Protein AF-A0A6U4QY84-F1 (afdb_monomer)

Mean predicted aligned error: 11.85 Å

pLDDT: mean 73.22, std 19.75, range [28.0, 94.62]

Structure (mmCIF, N/CA/C/O backbone):
data_AF-A0A6U4QY84-F1
#
_entry.id   AF-A0A6U4QY84-F1
#
loop_
_atom_site.group_PDB
_atom_site.id
_atom_site.type_symbol
_atom_site.label_atom_id
_atom_site.label_alt_id
_atom_site.label_comp_id
_atom_site.label_asym_id
_atom_site.label_entity_id
_atom_site.label_seq_id
_atom_site.pdbx_PDB_ins_code
_atom_site.Cartn_x
_atom_site.Cartn_y
_atom_site.Cartn_z
_atom_site.occupancy
_atom_site.B_iso_or_equiv
_atom_site.auth_seq_id
_atom_site.auth_comp_id
_atom_site.auth_asym_id
_atom_site.auth_atom_id
_atom_site.pdbx_PDB_model_num
ATOM 1 N N . ASP A 1 1 ? -19.076 7.289 -24.661 1.00 36.09 1 ASP A N 1
ATOM 2 C CA . ASP A 1 1 ? -18.130 6.189 -24.885 1.00 36.09 1 ASP A CA 1
ATOM 3 C C . ASP A 1 1 ? -17.107 6.192 -23.747 1.00 36.09 1 ASP A C 1
ATOM 5 O O . ASP A 1 1 ? -16.370 7.165 -23.633 1.00 36.09 1 ASP A O 1
ATOM 9 N N . PRO A 1 2 ? -17.143 5.221 -22.817 1.00 28.00 2 PRO A N 1
ATOM 10 C CA . PRO A 1 2 ? -16.267 5.188 -21.643 1.00 28.00 2 PRO A CA 1
ATOM 11 C C . PRO A 1 2 ? -14.850 4.656 -21.936 1.00 28.00 2 PRO A C 1
ATOM 13 O O . PRO A 1 2 ? -14.059 4.525 -21.008 1.00 28.00 2 PRO A O 1
ATOM 16 N N . ALA A 1 3 ? -14.513 4.362 -23.198 1.00 29.78 3 ALA A N 1
ATOM 17 C CA . ALA A 1 3 ? -13.196 3.863 -23.601 1.00 29.78 3 ALA A CA 1
ATOM 18 C C . ALA A 1 3 ? -12.188 4.961 -23.998 1.00 29.78 3 ALA A C 1
ATOM 20 O O . ALA A 1 3 ? -11.074 4.648 -24.414 1.00 29.78 3 ALA A O 1
ATOM 21 N N . SER A 1 4 ? -12.541 6.244 -23.881 1.00 32.22 4 SER A N 1
ATOM 22 C CA . SER A 1 4 ? -11.633 7.329 -24.263 1.00 32.22 4 SER A CA 1
ATOM 23 C C . SER A 1 4 ? -10.696 7.674 -23.096 1.00 32.22 4 SER A C 1
ATOM 25 O O . SER A 1 4 ? -11.186 8.150 -22.067 1.00 32.22 4 SER A O 1
ATOM 27 N N . PRO A 1 5 ? -9.367 7.474 -23.201 1.00 36.88 5 PRO A N 1
ATOM 28 C CA . PRO A 1 5 ? -8.454 7.957 -22.176 1.00 36.88 5 PRO A CA 1
ATOM 29 C C . PRO A 1 5 ? -8.559 9.482 -22.134 1.00 36.88 5 PRO A C 1
ATOM 31 O O . PRO A 1 5 ? -8.440 10.155 -23.160 1.00 36.88 5 PRO A O 1
ATOM 34 N N . VAL A 1 6 ? -8.816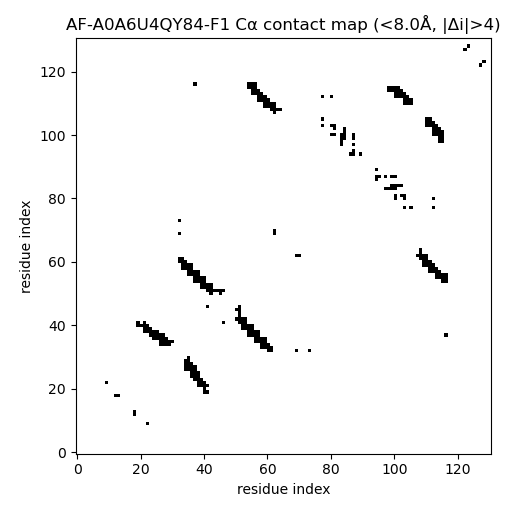 10.034 -20.949 1.00 40.12 6 VAL A N 1
ATOM 35 C CA . VAL A 1 6 ? -8.683 11.473 -20.719 1.00 40.12 6 VAL A CA 1
ATOM 36 C C . VAL A 1 6 ? -7.208 11.800 -20.942 1.00 40.12 6 VAL A C 1
ATOM 38 O O . VAL A 1 6 ? -6.366 11.495 -20.100 1.00 40.12 6 VAL A O 1
ATOM 41 N N . GLY A 1 7 ? -6.889 12.345 -22.116 1.00 34.62 7 GLY A N 1
ATOM 42 C CA . G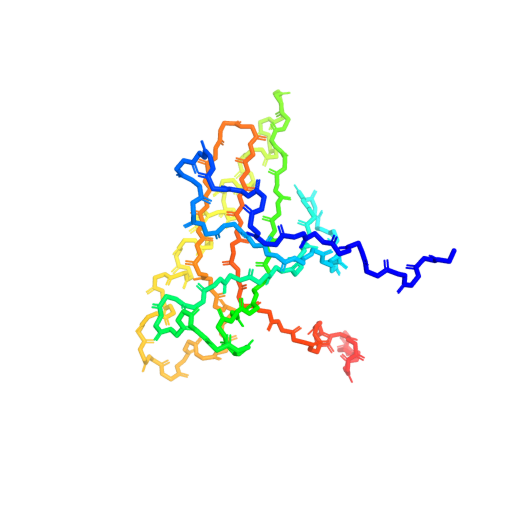LY A 1 7 ? -5.560 12.839 -22.4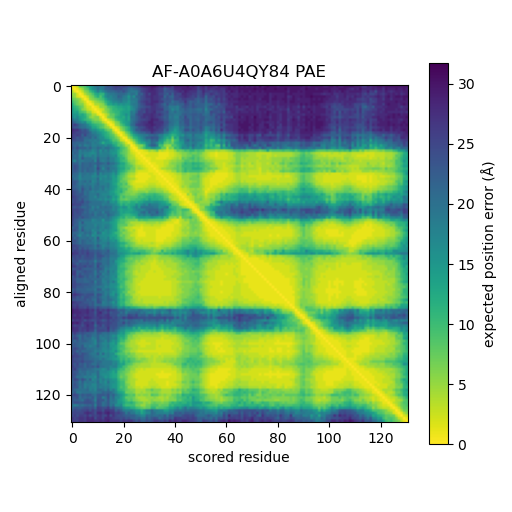41 1.00 34.62 7 GLY A CA 1
ATOM 43 C C . GLY A 1 7 ? -5.267 14.044 -21.562 1.00 34.62 7 GLY A C 1
ATOM 44 O O . GLY A 1 7 ? -5.744 15.142 -21.831 1.00 34.62 7 GLY A O 1
ATOM 45 N N . VAL A 1 8 ? -4.530 13.826 -20.478 1.00 42.53 8 VAL A N 1
ATOM 46 C CA . VAL A 1 8 ? -4.009 14.911 -19.650 1.00 42.53 8 VAL A CA 1
ATOM 47 C C . VAL A 1 8 ? -2.620 15.251 -20.172 1.00 42.53 8 VAL A C 1
ATOM 49 O O . VAL A 1 8 ? -1.755 14.379 -20.238 1.00 42.53 8 VAL A O 1
ATOM 52 N N . ASP A 1 9 ? -2.419 16.511 -20.557 1.00 39.34 9 ASP A N 1
ATOM 53 C CA . ASP A 1 9 ? -1.118 17.027 -20.979 1.00 39.34 9 ASP A CA 1
ATOM 54 C C . ASP A 1 9 ? -0.121 16.941 -19.800 1.00 39.34 9 ASP A C 1
ATOM 56 O O . ASP A 1 9 ? -0.346 17.572 -18.758 1.00 39.34 9 ASP A O 1
ATOM 60 N N . PRO A 1 10 ? 0.988 16.185 -19.927 1.00 41.09 10 PRO A N 1
ATOM 61 C CA . PRO A 1 10 ? 1.987 16.048 -18.868 1.00 41.09 10 PRO A CA 1
ATOM 62 C C . PRO A 1 10 ? 2.676 17.375 -18.498 1.00 41.09 10 PRO A C 1
ATOM 64 O O . PRO A 1 10 ? 3.325 17.452 -17.455 1.00 41.09 10 PRO A O 1
ATOM 67 N N . ARG A 1 11 ? 2.535 18.436 -19.308 1.00 37.00 11 ARG A N 1
ATOM 68 C CA . ARG A 1 11 ? 3.152 19.752 -19.067 1.00 37.00 11 ARG A CA 1
ATOM 69 C C . ARG A 1 11 ? 2.309 20.702 -18.217 1.00 37.00 11 ARG A C 1
ATOM 71 O O . ARG A 1 11 ? 2.847 21.697 -17.734 1.00 37.00 11 ARG A O 1
ATOM 78 N N . SER A 1 12 ? 1.033 20.412 -17.959 1.00 38.19 12 SER A N 1
ATOM 79 C CA . SER A 1 12 ? 0.153 21.312 -17.188 1.00 38.19 12 SER A CA 1
ATOM 80 C C . SER A 1 12 ? 0.453 21.393 -15.680 1.00 38.19 12 SER A C 1
ATOM 82 O O . SER A 1 12 ? -0.236 22.117 -14.967 1.00 38.19 12 SER A O 1
ATOM 84 N N . PHE A 1 13 ? 1.480 20.703 -15.170 1.00 46.34 13 PHE A N 1
ATOM 85 C CA . PHE A 1 13 ? 1.738 20.569 -13.725 1.00 46.34 13 PHE A CA 1
ATOM 86 C C . PHE A 1 13 ? 3.021 21.248 -13.220 1.00 46.34 13 PHE A C 1
ATOM 88 O O . PHE A 1 13 ? 3.414 21.047 -12.073 1.00 46.34 13 PHE A O 1
ATOM 95 N N . ALA A 1 14 ? 3.667 22.091 -14.028 1.00 35.75 14 ALA A N 1
ATOM 96 C CA . ALA A 1 14 ? 4.958 22.713 -13.705 1.00 35.75 14 ALA A CA 1
ATOM 97 C C . ALA A 1 14 ? 4.930 23.825 -12.615 1.00 35.75 14 ALA A C 1
ATOM 99 O O . ALA A 1 14 ? 5.864 24.617 -12.535 1.00 35.75 14 A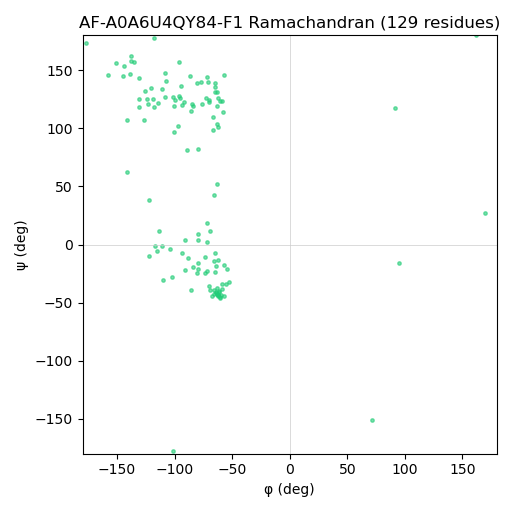LA A O 1
ATOM 100 N N . GLY A 1 15 ? 3.886 23.922 -11.780 1.00 32.25 15 GLY A N 1
ATOM 101 C CA . GLY A 1 15 ? 3.632 25.097 -10.922 1.00 32.25 15 GLY A CA 1
ATOM 102 C C . GLY A 1 15 ? 3.692 24.907 -9.401 1.00 32.25 15 GLY A C 1
ATOM 103 O O . GLY A 1 15 ? 3.588 25.882 -8.666 1.00 32.25 15 GLY A O 1
ATOM 104 N N . ALA A 1 16 ? 3.863 23.693 -8.892 1.00 34.50 16 ALA A N 1
ATOM 105 C CA . ALA A 1 16 ? 4.031 23.436 -7.460 1.00 34.50 16 ALA A CA 1
ATOM 106 C C . ALA A 1 16 ? 5.123 22.381 -7.307 1.00 34.50 16 ALA A C 1
ATOM 108 O O . ALA A 1 16 ? 5.234 21.530 -8.181 1.00 34.50 16 ALA A O 1
ATOM 109 N N . GLY A 1 17 ? 5.929 22.416 -6.243 1.00 32.56 17 GLY A N 1
ATOM 110 C CA . GLY A 1 17 ? 7.015 21.460 -5.950 1.00 32.56 17 GLY A CA 1
ATOM 111 C C . GLY A 1 17 ? 6.560 20.007 -5.709 1.00 32.56 17 GLY A C 1
ATOM 112 O O . GLY A 1 17 ? 6.906 19.404 -4.702 1.00 32.56 17 GLY A O 1
ATOM 113 N N . LEU A 1 18 ? 5.772 19.462 -6.634 1.00 39.34 18 LEU A N 1
ATOM 114 C CA . LEU A 1 18 ? 5.113 18.160 -6.695 1.00 39.34 18 LEU A CA 1
ATOM 115 C C . LEU A 1 18 ? 5.568 17.418 -7.965 1.00 39.34 18 LEU A C 1
ATOM 117 O O . LEU A 1 18 ? 4.788 16.771 -8.661 1.00 39.34 18 LEU A O 1
ATOM 121 N N . SER A 1 19 ? 6.836 17.539 -8.334 1.00 38.81 19 SER A N 1
ATOM 122 C CA . SER A 1 19 ? 7.383 16.911 -9.533 1.00 38.81 19 SER A CA 1
ATOM 123 C C . SER A 1 19 ? 7.675 15.434 -9.261 1.00 38.81 19 SER A C 1
ATOM 125 O O . SER A 1 19 ? 8.807 15.109 -8.924 1.00 38.81 19 SER A O 1
ATOM 127 N N . ARG A 1 20 ? 6.641 14.569 -9.343 1.00 48.09 20 ARG A N 1
ATOM 128 C CA . ARG A 1 20 ? 6.686 13.093 -9.592 1.00 48.09 20 ARG A CA 1
ATOM 129 C C . ARG A 1 20 ? 5.328 12.384 -9.370 1.00 48.09 20 ARG A C 1
ATOM 131 O O . ARG A 1 20 ? 5.288 11.212 -9.003 1.00 48.09 20 ARG A O 1
ATOM 138 N N . ILE A 1 21 ? 4.191 13.070 -9.526 1.00 48.72 21 ILE A N 1
ATOM 139 C CA . ILE A 1 21 ? 2.875 12.438 -9.317 1.00 48.72 21 ILE A CA 1
ATOM 140 C C . ILE A 1 21 ? 2.458 11.634 -10.549 1.00 48.72 21 ILE A C 1
ATOM 142 O O . ILE A 1 21 ? 2.669 12.038 -11.688 1.00 48.72 21 ILE A O 1
ATOM 146 N N . ALA A 1 22 ? 1.883 10.471 -10.263 1.00 50.53 22 ALA A N 1
ATOM 147 C CA . ALA A 1 22 ? 1.602 9.420 -11.205 1.00 50.53 22 ALA A CA 1
ATOM 148 C C . ALA A 1 22 ? 0.576 9.770 -12.291 1.00 50.53 22 ALA A C 1
ATOM 150 O O . ALA A 1 22 ? -0.494 10.303 -11.993 1.00 50.53 22 ALA A O 1
ATOM 151 N N . ILE A 1 23 ? 0.893 9.399 -13.531 1.00 53.97 23 ILE A N 1
ATOM 152 C CA . ILE A 1 23 ? 0.057 9.603 -14.719 1.00 53.97 23 ILE A CA 1
ATOM 153 C C . ILE A 1 23 ? -0.659 8.282 -15.017 1.00 53.97 23 ILE A C 1
ATOM 155 O O . ILE A 1 23 ? -0.012 7.255 -15.145 1.00 53.97 23 ILE A O 1
ATOM 159 N N . GLY A 1 24 ? -1.991 8.295 -15.102 1.00 58.50 24 GLY A N 1
ATOM 160 C CA . GLY A 1 24 ? -2.811 7.094 -15.307 1.00 58.50 24 GLY A CA 1
ATOM 161 C C . GLY A 1 24 ? -3.258 6.467 -13.9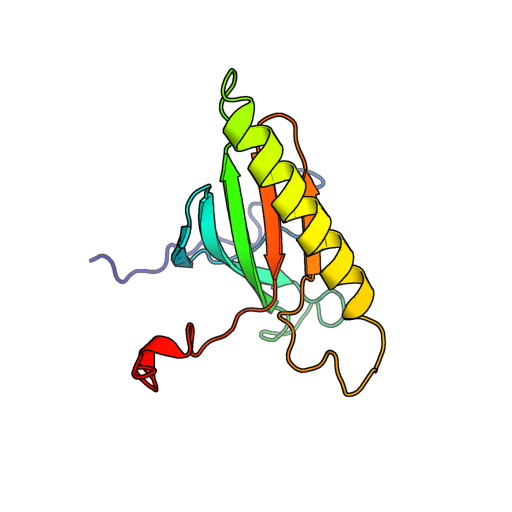87 1.00 58.50 24 GLY A C 1
ATOM 162 O O . GLY A 1 24 ? -2.439 6.067 -13.165 1.00 58.50 24 GLY A O 1
ATOM 163 N N . VAL A 1 25 ? -4.575 6.423 -13.770 1.00 67.56 25 VAL A N 1
ATOM 164 C CA . VAL A 1 25 ? -5.192 5.851 -12.568 1.00 67.56 25 VAL A CA 1
ATOM 165 C C . VAL A 1 25 ? -6.223 4.822 -13.014 1.00 67.56 25 VAL A C 1
ATOM 167 O O . VAL A 1 25 ? -7.279 5.193 -13.522 1.00 67.56 25 VAL A O 1
ATOM 170 N N . MET A 1 26 ? -5.931 3.535 -12.831 1.00 81.50 26 MET A N 1
ATOM 171 C CA . MET A 1 26 ? -6.904 2.457 -13.049 1.00 81.50 26 MET A CA 1
ATOM 172 C C . MET A 1 26 ? -7.321 1.878 -11.700 1.00 81.50 26 MET A C 1
ATOM 174 O O . MET A 1 26 ? -6.472 1.507 -10.898 1.00 81.50 26 MET A O 1
ATOM 178 N N . PHE A 1 27 ? -8.622 1.800 -11.423 1.00 85.88 27 PHE A N 1
ATOM 179 C CA . PHE A 1 27 ? -9.126 1.165 -10.204 1.00 85.88 27 PHE A CA 1
ATOM 180 C C . PHE A 1 27 ? -8.925 -0.355 -10.265 1.00 85.88 27 PHE A C 1
ATOM 182 O O . PHE A 1 27 ? -9.400 -1.001 -11.195 1.00 85.88 27 PHE A O 1
ATOM 189 N N . LEU A 1 28 ? -8.244 -0.922 -9.265 1.00 85.62 28 LEU A N 1
ATOM 190 C CA . LEU A 1 28 ? -7.941 -2.357 -9.186 1.00 85.62 28 LEU A CA 1
ATOM 191 C C . LEU A 1 28 ? -8.863 -3.103 -8.217 1.00 85.62 28 LEU A C 1
ATOM 193 O O . LEU A 1 28 ? -9.099 -4.300 -8.376 1.00 85.62 28 LEU A O 1
ATOM 197 N N . GLY A 1 29 ? -9.380 -2.411 -7.199 1.00 87.56 29 GLY A N 1
ATOM 198 C CA . GLY A 1 29 ? -10.268 -3.010 -6.211 1.00 87.56 29 GLY A CA 1
ATOM 199 C C . GLY A 1 29 ? -10.385 -2.205 -4.924 1.00 87.56 29 GLY A C 1
ATOM 200 O O . GLY A 1 29 ? -9.770 -1.152 -4.751 1.00 87.56 29 GLY A O 1
ATOM 201 N N . ARG A 1 30 ? -11.190 -2.714 -3.991 1.00 88.94 30 ARG A N 1
ATOM 202 C CA . ARG A 1 30 ? -11.412 -2.107 -2.676 1.00 88.94 30 ARG A CA 1
ATOM 203 C C . ARG A 1 30 ? -11.130 -3.124 -1.578 1.00 88.94 30 ARG A C 1
ATOM 205 O O . ARG A 1 30 ? -11.611 -4.248 -1.646 1.00 88.94 30 ARG A O 1
ATOM 212 N N . GLY A 1 31 ? -10.358 -2.714 -0.579 1.00 85.12 31 GLY A N 1
ATOM 213 C CA . GLY A 1 31 ? -10.172 -3.449 0.669 1.00 85.12 31 GLY A CA 1
ATOM 214 C C . GLY A 1 31 ? -11.005 -2.848 1.803 1.00 85.12 31 GLY A C 1
ATOM 215 O O . GLY A 1 31 ? -11.708 -1.856 1.616 1.00 85.12 31 GLY A O 1
ATOM 216 N N . ALA A 1 32 ? -10.871 -3.410 3.005 1.00 85.06 32 ALA A N 1
ATOM 217 C CA . ALA A 1 32 ? -11.639 -2.994 4.183 1.00 85.06 32 ALA A CA 1
ATOM 218 C C . ALA A 1 32 ? -11.516 -1.494 4.521 1.00 85.06 32 ALA A C 1
ATOM 220 O O . ALA A 1 32 ? -12.477 -0.885 4.979 1.00 85.06 32 ALA A O 1
ATOM 221 N N . PHE A 1 33 ? -10.348 -0.892 4.271 1.00 83.50 33 PHE A N 1
ATOM 222 C CA . PHE A 1 33 ? -10.035 0.478 4.703 1.00 83.50 33 PHE A CA 1
ATOM 223 C C . PHE A 1 33 ? -9.781 1.454 3.552 1.00 83.50 33 PHE A C 1
ATOM 225 O O . PHE A 1 33 ? -9.503 2.627 3.781 1.00 83.50 33 PHE A O 1
ATOM 232 N N . GLY A 1 34 ? -9.835 1.002 2.300 1.00 87.25 34 GLY A N 1
ATOM 233 C CA . GLY A 1 34 ? -9.358 1.827 1.198 1.00 87.25 34 GLY A CA 1
ATOM 234 C C . GLY A 1 34 ? -9.554 1.221 -0.178 1.00 87.25 34 GLY A C 1
ATOM 235 O O . GLY A 1 34 ? -9.957 0.068 -0.317 1.00 87.25 34 GLY A O 1
ATOM 236 N N . ALA A 1 35 ? -9.256 2.015 -1.196 1.00 90.69 35 ALA A N 1
ATOM 237 C CA . ALA A 1 35 ? -9.282 1.604 -2.593 1.00 90.69 35 ALA A CA 1
ATOM 238 C C . ALA A 1 35 ? -7.858 1.486 -3.137 1.00 90.69 35 ALA A C 1
ATOM 240 O O . ALA A 1 35 ? -6.962 2.216 -2.713 1.00 90.69 35 ALA A O 1
ATOM 241 N N . VAL A 1 36 ? -7.658 0.553 -4.059 1.00 90.75 36 VAL A N 1
ATOM 242 C CA . VAL A 1 36 ? -6.377 0.286 -4.707 1.00 90.75 36 VAL A CA 1
ATOM 243 C C . VAL A 1 36 ? -6.467 0.715 -6.161 1.00 90.75 36 VAL A C 1
ATOM 245 O O . VAL A 1 36 ? -7.434 0.391 -6.856 1.00 90.75 36 VAL A O 1
ATOM 248 N N . TYR A 1 37 ? -5.448 1.432 -6.612 1.00 90.25 37 TYR A N 1
ATOM 249 C CA . TYR A 1 37 ? -5.342 1.941 -7.970 1.00 90.25 37 TYR A CA 1
ATOM 250 C C . TYR A 1 37 ? -3.972 1.599 -8.551 1.00 90.25 37 TYR A C 1
ATOM 252 O O . TYR A 1 37 ? -2.982 1.656 -7.829 1.00 90.25 37 TYR A O 1
ATOM 260 N N . ALA A 1 38 ? -3.897 1.277 -9.838 1.00 89.69 38 ALA A N 1
ATOM 261 C CA . ALA A 1 38 ? -2.642 1.278 -10.577 1.00 89.69 38 ALA A CA 1
ATOM 262 C C . ALA A 1 38 ? -2.262 2.718 -10.920 1.00 89.69 38 ALA A C 1
ATOM 264 O O . ALA A 1 38 ? -3.119 3.526 -11.281 1.00 89.69 38 ALA A O 1
ATOM 265 N N . HIS A 1 39 ? -0.977 3.005 -10.798 1.00 88.50 39 HIS A N 1
ATOM 266 C CA . HIS A 1 39 ? -0.339 4.287 -11.028 1.00 88.50 39 HIS A CA 1
ATOM 267 C C . HIS A 1 39 ? 0.969 4.070 -11.791 1.00 88.50 39 HIS A C 1
ATOM 269 O O . HIS A 1 39 ? 1.560 2.998 -11.708 1.00 88.50 39 HIS A O 1
ATOM 275 N N . TYR A 1 40 ? 1.456 5.102 -12.477 1.00 81.81 40 TYR A N 1
ATOM 276 C CA . TYR A 1 40 ? 2.759 5.082 -13.138 1.00 81.81 40 TYR A CA 1
ATOM 277 C C . TYR A 1 40 ? 3.612 6.242 -12.651 1.00 81.81 40 TYR A C 1
ATOM 279 O O . TYR A 1 40 ? 3.175 7.385 -12.730 1.00 81.81 40 TYR A O 1
ATOM 287 N N . GLN A 1 41 ? 4.819 5.983 -12.158 1.00 78.38 41 GLN A N 1
ATOM 288 C CA . GLN A 1 41 ? 5.751 7.027 -11.730 1.00 78.38 41 GLN A CA 1
ATOM 289 C C . GLN A 1 41 ? 6.897 7.150 -12.724 1.00 78.38 41 GLN A C 1
ATOM 291 O O . GLN A 1 41 ? 7.403 6.139 -13.195 1.00 78.38 41 GLN A O 1
ATOM 296 N N . ALA A 1 42 ? 7.336 8.380 -12.996 1.00 73.19 42 ALA A N 1
ATOM 297 C CA . ALA A 1 42 ? 8.512 8.602 -13.823 1.00 73.19 42 ALA A CA 1
ATOM 298 C C . ALA A 1 42 ? 9.754 7.920 -13.211 1.00 73.19 42 ALA A C 1
ATOM 300 O O . ALA A 1 42 ? 10.096 8.209 -12.060 1.00 73.19 42 ALA A O 1
ATOM 301 N N . ASP A 1 43 ? 10.419 7.049 -13.968 1.00 70.19 43 ASP A N 1
ATOM 302 C CA . ASP A 1 43 ? 11.702 6.446 -13.634 1.00 70.19 43 ASP A CA 1
ATOM 303 C C . ASP A 1 43 ? 12.767 7.553 -13.630 1.00 70.19 43 ASP A C 1
ATOM 305 O O . ASP A 1 43 ? 13.126 8.077 -14.692 1.00 70.19 43 ASP A O 1
ATOM 309 N N . PRO A 1 44 ? 13.298 7.936 -12.454 1.00 65.25 44 PRO A N 1
ATOM 310 C CA . PRO A 1 44 ? 14.310 8.977 -12.381 1.00 65.25 44 PRO A CA 1
ATO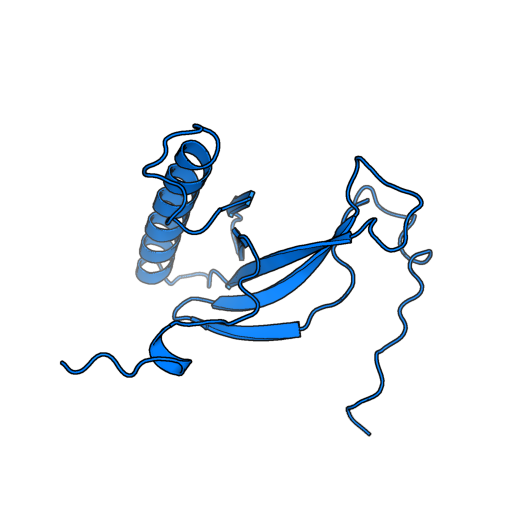M 311 C C . PRO A 1 44 ? 15.610 8.585 -13.098 1.00 65.25 44 PRO A C 1
ATOM 313 O O . PRO A 1 44 ? 16.392 9.475 -13.424 1.00 65.25 44 PRO A O 1
ATOM 316 N N . ALA A 1 45 ? 15.847 7.293 -13.358 1.00 71.06 45 ALA A N 1
ATOM 317 C CA . ALA A 1 45 ? 17.012 6.820 -14.098 1.00 71.06 45 ALA A CA 1
ATOM 318 C C . ALA A 1 45 ? 16.863 6.969 -15.622 1.00 71.06 45 ALA A C 1
ATOM 320 O O . ALA A 1 45 ? 17.859 6.868 -16.339 1.00 71.06 45 ALA A O 1
ATOM 321 N N . LYS A 1 46 ? 15.645 7.191 -16.136 1.00 65.38 46 LYS A N 1
ATOM 322 C CA . LYS A 1 46 ? 15.362 7.221 -17.580 1.00 65.38 46 LYS A CA 1
ATOM 323 C C . LYS A 1 46 ? 14.348 8.312 -17.952 1.00 65.38 46 LYS A C 1
ATOM 325 O O . LYS A 1 46 ? 13.301 7.984 -18.490 1.00 65.38 46 LYS A O 1
ATOM 330 N N . PRO A 1 47 ? 14.636 9.606 -17.736 1.00 59.94 47 PRO A N 1
ATOM 331 C CA . PRO A 1 47 ? 13.649 10.682 -17.887 1.00 59.94 47 PRO A CA 1
ATOM 332 C C . PRO A 1 47 ? 13.132 10.926 -19.322 1.00 59.94 47 PRO A C 1
ATOM 334 O O . PRO A 1 47 ? 12.132 11.621 -19.481 1.00 59.94 47 PRO A O 1
ATOM 337 N N . GLU A 1 48 ? 13.784 10.381 -20.356 1.00 61.06 48 GLU A N 1
ATOM 338 C CA . GLU A 1 48 ? 13.505 10.701 -21.771 1.00 61.06 48 GLU A CA 1
ATOM 339 C C . GLU A 1 48 ? 12.861 9.556 -22.585 1.00 61.06 48 GLU A C 1
ATOM 341 O O . GLU A 1 48 ? 12.573 9.732 -23.767 1.00 61.06 48 GLU A O 1
ATOM 346 N N . SER A 1 49 ? 12.623 8.379 -21.993 1.00 54.91 49 SER A N 1
ATOM 347 C CA . SER A 1 49 ? 12.084 7.202 -22.705 1.00 54.91 49 SER A CA 1
ATOM 348 C C . SER A 1 49 ? 10.558 7.061 -22.565 1.00 54.91 49 SER A C 1
ATOM 350 O O . SER A 1 49 ? 9.973 7.506 -21.588 1.00 54.91 49 SER A O 1
ATOM 352 N N . SER A 1 50 ? 9.868 6.374 -23.481 1.00 52.72 50 SER A N 1
ATOM 353 C CA . SER A 1 50 ? 8.496 5.894 -23.211 1.00 52.72 50 SER A CA 1
ATOM 354 C C . SER A 1 50 ? 8.460 4.839 -22.094 1.00 52.72 50 SER A C 1
ATOM 356 O O . SER A 1 50 ? 7.455 4.719 -21.401 1.00 52.72 50 SER A O 1
ATOM 358 N N . ASP A 1 51 ? 9.588 4.156 -21.861 1.00 56.53 51 ASP A N 1
ATOM 359 C CA . ASP A 1 51 ? 9.838 3.289 -20.700 1.00 56.53 51 ASP A CA 1
ATOM 360 C C . ASP A 1 51 ? 10.220 4.091 -19.445 1.00 56.53 51 ASP A C 1
ATOM 362 O O . ASP A 1 51 ? 10.632 3.520 -18.436 1.00 56.53 51 ASP A O 1
ATOM 366 N N . ALA A 1 52 ? 10.109 5.422 -19.485 1.00 64.69 52 ALA A N 1
ATOM 367 C CA . ALA A 1 52 ? 10.364 6.295 -18.346 1.00 64.69 52 ALA A CA 1
ATOM 368 C C . ALA A 1 52 ? 9.310 6.157 -17.251 1.00 64.69 52 ALA A C 1
ATOM 370 O O . ALA A 1 52 ? 9.258 7.028 -16.400 1.00 64.69 52 ALA A O 1
ATOM 371 N N . TYR A 1 53 ? 8.431 5.157 -17.266 1.00 72.38 53 TYR A N 1
ATOM 372 C CA . TYR A 1 53 ? 7.334 5.052 -16.316 1.00 72.38 53 TYR A CA 1
ATOM 373 C C . TYR A 1 53 ? 7.280 3.661 -15.697 1.00 72.38 53 TYR A C 1
ATOM 375 O O . TYR A 1 53 ? 7.065 2.665 -16.381 1.00 72.38 53 TYR A O 1
ATOM 383 N N . VAL A 1 54 ? 7.440 3.605 -14.378 1.00 79.31 54 VAL A N 1
ATOM 384 C CA . VAL A 1 54 ? 7.348 2.377 -13.591 1.00 79.31 54 VAL A CA 1
ATOM 385 C C . VAL A 1 54 ? 5.919 2.240 -13.061 1.00 79.31 54 VAL A C 1
ATOM 387 O O . VAL A 1 54 ? 5.463 3.137 -12.337 1.00 79.31 54 VAL A O 1
ATOM 390 N N . PRO A 1 55 ? 5.190 1.162 -13.407 1.00 86.38 55 PRO A N 1
ATOM 391 C CA . PRO A 1 55 ? 3.878 0.903 -12.839 1.00 86.38 55 PRO A CA 1
ATOM 392 C C . PRO A 1 55 ? 3.994 0.471 -11.374 1.00 86.38 55 PRO A C 1
ATOM 394 O O . PRO A 1 55 ? 4.904 -0.258 -10.988 1.00 86.38 55 PRO A O 1
ATOM 397 N N . PHE A 1 56 ? 3.035 0.890 -10.560 1.00 88.81 56 PHE A N 1
ATOM 398 C CA . PHE A 1 56 ? 2.895 0.472 -9.171 1.00 88.81 56 PHE A CA 1
ATOM 399 C C . PHE A 1 56 ? 1.421 0.511 -8.757 1.00 88.81 56 PHE A C 1
ATOM 401 O O . PHE A 1 56 ? 0.612 1.241 -9.331 1.00 88.81 56 PHE A O 1
ATOM 408 N N . ALA A 1 57 ? 1.051 -0.266 -7.747 1.00 92.19 57 ALA A N 1
ATOM 409 C CA . ALA A 1 57 ? -0.258 -0.184 -7.121 1.00 92.19 57 ALA A CA 1
ATOM 410 C C . ALA A 1 57 ? -0.197 0.731 -5.890 1.00 92.19 57 ALA A C 1
ATOM 412 O O . ALA A 1 57 ? 0.716 0.648 -5.074 1.00 92.19 57 ALA A O 1
ATOM 413 N N . ARG A 1 58 ? -1.195 1.599 -5.722 1.00 92.94 58 ARG A N 1
ATOM 414 C CA . ARG A 1 58 ? -1.373 2.447 -4.540 1.00 92.94 58 ARG A CA 1
ATOM 415 C C . ARG A 1 58 ? -2.672 2.099 -3.851 1.00 92.94 58 ARG A C 1
ATOM 417 O O . ARG A 1 58 ? -3.750 2.328 -4.403 1.00 92.94 58 ARG A O 1
ATOM 424 N N . LYS A 1 59 ? -2.587 1.641 -2.607 1.00 93.44 59 LYS A N 1
ATOM 425 C CA . LYS A 1 59 ? -3.740 1.605 -1.706 1.00 93.44 59 LYS A CA 1
ATOM 426 C C . LYS A 1 59 ? -3.890 2.975 -1.055 1.00 93.44 59 LYS A C 1
ATOM 428 O O . LYS A 1 59 ? -2.982 3.413 -0.358 1.00 93.44 59 LYS A O 1
ATOM 433 N N . ARG A 1 60 ? -5.025 3.646 -1.265 1.00 92.00 60 ARG A N 1
ATOM 434 C CA . ARG A 1 60 ? -5.408 4.891 -0.579 1.00 92.00 60 ARG A CA 1
ATOM 435 C C . ARG A 1 60 ? -6.408 4.584 0.525 1.00 92.00 60 ARG A C 1
ATOM 437 O O . ARG A 1 60 ? -7.437 3.962 0.267 1.00 92.00 60 ARG A O 1
ATOM 444 N N . ILE A 1 61 ? -6.108 5.042 1.733 1.00 90.00 61 ILE A N 1
ATOM 445 C CA . ILE A 1 61 ? -6.887 4.803 2.947 1.00 90.00 61 ILE A CA 1
ATOM 446 C C . ILE A 1 61 ? -7.365 6.150 3.478 1.00 90.00 61 ILE A C 1
ATOM 448 O O . ILE A 1 61 ? -6.554 7.041 3.717 1.00 90.00 61 ILE A O 1
ATOM 452 N N . THR A 1 62 ? -8.673 6.302 3.671 1.00 86.56 62 THR A N 1
ATOM 453 C CA . THR A 1 62 ? -9.258 7.505 4.278 1.00 86.56 62 THR A CA 1
ATOM 454 C C . THR A 1 62 ? -9.461 7.263 5.768 1.00 86.56 62 THR A C 1
ATOM 456 O O . THR A 1 62 ? -10.094 6.284 6.159 1.00 86.56 62 THR A O 1
ATOM 459 N N . LEU A 1 63 ? -8.930 8.153 6.603 1.00 83.81 63 LEU A N 1
ATOM 460 C CA . LEU A 1 63 ? -9.021 8.064 8.057 1.00 83.81 63 LEU A CA 1
ATOM 461 C C . LEU A 1 63 ? -10.124 8.994 8.562 1.00 83.81 63 LEU A C 1
ATOM 463 O O . LEU A 1 63 ? -9.907 10.187 8.773 1.00 83.81 63 LEU A O 1
ATOM 467 N N . THR A 1 64 ? -11.313 8.446 8.792 1.00 83.12 64 THR A N 1
ATOM 468 C CA . THR A 1 64 ? -12.440 9.210 9.339 1.00 83.12 64 THR A CA 1
ATOM 469 C C . THR A 1 64 ? -12.134 9.690 10.760 1.00 83.12 64 THR A C 1
ATOM 471 O O . THR A 1 64 ? -11.545 8.967 11.574 1.00 83.12 64 THR A O 1
ATOM 474 N N . ALA A 1 65 ? -12.510 10.930 11.074 1.00 74.69 65 ALA A N 1
ATOM 475 C CA . ALA A 1 65 ? -12.438 11.451 12.434 1.00 74.69 65 ALA A CA 1
ATOM 476 C C . ALA A 1 65 ? -13.409 10.686 13.350 1.00 74.69 65 ALA A C 1
ATOM 478 O O . ALA A 1 65 ? -14.567 10.492 12.997 1.00 74.69 65 ALA A O 1
ATOM 479 N N . GLY A 1 66 ? -12.929 10.235 14.513 1.00 79.50 66 GLY A N 1
ATOM 480 C CA . GLY A 1 66 ? -13.743 9.545 15.524 1.00 79.50 66 GLY A CA 1
ATOM 481 C C . GLY A 1 66 ? -13.730 8.012 15.470 1.00 79.50 66 GLY A C 1
ATOM 482 O O . GLY A 1 66 ? -14.059 7.384 16.471 1.00 79.50 66 GLY A O 1
ATOM 483 N N . ASP A 1 67 ? -13.279 7.391 14.376 1.00 87.75 67 ASP A N 1
ATOM 484 C CA . ASP A 1 67 ? -13.168 5.926 14.296 1.00 87.75 67 ASP A CA 1
ATOM 485 C C . ASP A 1 67 ? -11.792 5.438 14.782 1.00 87.75 67 ASP A C 1
ATOM 487 O O . ASP A 1 67 ? -10.861 5.199 14.006 1.00 87.75 67 ASP A O 1
ATOM 491 N N . VAL A 1 68 ? -11.652 5.332 16.106 1.00 89.75 68 VAL A N 1
ATOM 492 C CA . VAL A 1 68 ? -10.404 4.915 16.768 1.00 89.75 68 VAL A CA 1
ATOM 493 C C . VAL A 1 68 ? -10.024 3.479 16.397 1.00 89.75 68 VAL A C 1
ATOM 495 O O . VAL A 1 68 ? -8.865 3.214 16.090 1.00 89.75 68 VAL A O 1
ATOM 498 N N . ALA A 1 69 ? -10.989 2.557 16.356 1.00 89.00 69 ALA A N 1
ATOM 499 C CA . ALA A 1 69 ? -10.726 1.146 16.075 1.00 89.00 69 ALA A CA 1
ATOM 500 C C . ALA A 1 69 ? -10.218 0.922 14.642 1.00 89.00 69 ALA A C 1
ATOM 502 O O . ALA A 1 69 ? -9.327 0.103 14.407 1.00 89.00 69 ALA A O 1
ATOM 503 N N . THR A 1 70 ? -10.756 1.646 13.660 1.00 87.56 70 THR A N 1
ATOM 504 C CA . THR A 1 70 ? -10.231 1.602 12.290 1.00 87.56 70 THR A CA 1
ATOM 505 C C . THR A 1 70 ? -8.858 2.253 12.195 1.00 87.56 70 THR A C 1
ATOM 507 O O . THR A 1 70 ? -7.982 1.700 11.536 1.00 87.56 70 THR A O 1
ATOM 510 N N . ARG A 1 71 ? -8.617 3.367 12.897 1.00 89.38 71 ARG A N 1
ATOM 511 C CA . ARG A 1 71 ? -7.293 4.009 12.929 1.00 89.38 71 ARG A CA 1
ATOM 512 C C . ARG A 1 71 ? -6.212 3.087 13.485 1.00 89.38 71 ARG A C 1
ATOM 514 O O . ARG A 1 71 ? -5.149 3.002 12.881 1.00 89.38 71 ARG A O 1
ATOM 521 N N . GLU A 1 72 ? -6.485 2.367 14.569 1.00 92.25 72 GLU A N 1
ATOM 522 C CA . GLU A 1 72 ? -5.536 1.393 15.127 1.00 92.25 72 GLU A CA 1
ATOM 523 C C . GLU A 1 72 ? -5.265 0.230 14.163 1.00 92.25 72 GLU A C 1
ATOM 525 O O . GLU A 1 72 ? -4.113 -0.143 13.951 1.00 92.25 72 GLU A O 1
ATOM 530 N N . ARG A 1 73 ? -6.297 -0.294 13.488 1.00 92.88 73 ARG A N 1
ATOM 531 C CA . ARG A 1 73 ? -6.117 -1.345 12.468 1.00 92.88 73 ARG A CA 1
ATOM 532 C C . ARG A 1 73 ? -5.304 -0.864 11.270 1.00 92.88 73 ARG A C 1
ATOM 534 O O . ARG A 1 73 ? -4.437 -1.591 10.795 1.00 92.88 73 ARG A O 1
ATOM 541 N N . VAL A 1 74 ? -5.542 0.363 10.808 1.00 92.50 74 VAL A N 1
ATOM 542 C CA . VAL A 1 74 ? -4.746 0.961 9.730 1.00 92.50 74 VAL A CA 1
ATOM 543 C C . VAL A 1 74 ? -3.307 1.189 10.186 1.00 92.50 74 VAL A C 1
ATOM 545 O O . VAL A 1 74 ? -2.396 0.853 9.443 1.00 92.50 74 VAL A O 1
ATOM 548 N N . ARG A 1 75 ? -3.073 1.687 11.407 1.00 92.50 75 ARG A N 1
ATOM 549 C CA . ARG A 1 75 ? -1.718 1.825 11.970 1.00 92.50 75 ARG A CA 1
ATOM 550 C C . ARG A 1 75 ? -0.977 0.493 12.002 1.00 92.50 75 ARG A C 1
ATOM 552 O O . ARG A 1 75 ? 0.178 0.444 11.594 1.00 92.50 75 ARG A O 1
ATOM 559 N N . ALA A 1 76 ? -1.644 -0.579 12.427 1.00 94.12 76 ALA A N 1
ATOM 560 C CA . ALA A 1 76 ? -1.066 -1.917 12.416 1.00 94.12 76 ALA A CA 1
ATOM 561 C C . ALA A 1 76 ? -0.720 -2.380 10.989 1.00 94.12 76 ALA A C 1
ATOM 563 O O . ALA A 1 76 ? 0.371 -2.898 10.765 1.00 94.12 76 ALA A O 1
ATOM 564 N N . GLU A 1 77 ? -1.608 -2.150 10.015 1.00 94.62 77 GLU A N 1
ATOM 565 C CA . GLU A 1 77 ? -1.341 -2.479 8.609 1.00 94.62 77 GLU A CA 1
ATOM 566 C C . GLU A 1 77 ? -0.142 -1.690 8.051 1.00 94.62 77 GLU A C 1
ATOM 568 O O . GLU A 1 77 ? 0.736 -2.276 7.420 1.00 94.62 77 GLU A O 1
ATOM 573 N N . LEU A 1 78 ? -0.063 -0.383 8.328 1.00 94.12 78 LEU A N 1
ATOM 574 C CA . LEU A 1 78 ? 1.054 0.468 7.906 1.00 94.12 78 LEU A CA 1
ATOM 575 C C . LEU A 1 78 ? 2.377 0.013 8.534 1.00 94.12 78 LEU A C 1
ATOM 577 O O . LEU A 1 78 ? 3.368 -0.099 7.822 1.00 94.12 78 LEU A O 1
ATOM 581 N N . ALA A 1 79 ? 2.382 -0.327 9.826 1.00 94.50 79 ALA A N 1
ATOM 582 C CA . ALA A 1 79 ? 3.575 -0.821 10.513 1.00 94.50 79 ALA A CA 1
ATOM 583 C C . ALA A 1 79 ? 4.080 -2.152 9.925 1.00 94.50 79 ALA A C 1
ATOM 585 O O . ALA A 1 79 ? 5.286 -2.370 9.806 1.00 94.50 79 ALA A O 1
ATOM 586 N N . VAL A 1 80 ? 3.175 -3.053 9.525 1.00 93.75 80 VAL A N 1
ATOM 587 C CA . VAL A 1 80 ? 3.552 -4.290 8.820 1.00 93.75 80 VAL A CA 1
ATOM 588 C C . VAL A 1 80 ? 4.104 -3.975 7.431 1.00 93.75 80 VAL A C 1
ATOM 590 O O . VAL A 1 80 ? 5.139 -4.524 7.059 1.00 93.75 80 VAL A O 1
ATOM 593 N N . ALA A 1 81 ? 3.463 -3.074 6.683 1.00 92.62 81 ALA A N 1
ATOM 594 C CA . ALA A 1 81 ? 3.937 -2.665 5.364 1.00 92.62 81 ALA A CA 1
ATOM 595 C C . ALA A 1 81 ? 5.334 -2.019 5.424 1.00 92.62 81 ALA A C 1
ATOM 597 O O . ALA A 1 81 ? 6.182 -2.334 4.593 1.00 92.62 81 ALA A O 1
ATOM 598 N N . GLU A 1 82 ? 5.606 -1.186 6.432 1.00 92.12 82 GLU A N 1
ATOM 599 C CA . GLU A 1 82 ? 6.933 -0.607 6.679 1.00 92.12 82 GLU A CA 1
ATOM 600 C C . GLU A 1 82 ? 7.973 -1.700 6.941 1.00 92.12 82 GLU A C 1
ATOM 602 O O . GLU A 1 82 ? 9.029 -1.709 6.311 1.00 92.12 82 GLU A O 1
ATOM 607 N N . ARG A 1 83 ? 7.661 -2.692 7.782 1.00 90.12 83 ARG A N 1
ATOM 608 C CA . ARG A 1 83 ? 8.571 -3.825 8.014 1.00 90.12 83 ARG A CA 1
ATOM 609 C C . ARG A 1 83 ? 8.848 -4.612 6.734 1.00 90.12 83 ARG A C 1
ATOM 611 O O . ARG A 1 83 ? 10.005 -4.909 6.454 1.00 90.12 83 ARG A O 1
ATOM 618 N N . ILE A 1 84 ? 7.823 -4.913 5.935 1.00 88.19 84 ILE A N 1
ATOM 619 C CA . ILE A 1 84 ? 7.999 -5.603 4.645 1.00 88.19 84 ILE A CA 1
ATOM 620 C C . ILE A 1 84 ? 8.868 -4.767 3.696 1.00 88.19 84 ILE A C 1
ATOM 622 O O . ILE A 1 84 ? 9.744 -5.326 3.042 1.00 88.19 84 ILE A O 1
ATOM 626 N N . SER A 1 85 ? 8.689 -3.441 3.664 1.00 86.88 85 SER A N 1
ATOM 627 C CA . SER A 1 85 ? 9.507 -2.555 2.823 1.00 86.88 85 SER A CA 1
ATOM 628 C C . SER A 1 85 ? 11.000 -2.656 3.145 1.00 86.88 85 SER A C 1
ATOM 630 O O . SER A 1 85 ? 11.812 -2.713 2.231 1.00 86.88 85 SER A O 1
ATOM 632 N N . THR A 1 86 ? 11.361 -2.801 4.426 1.00 82.81 86 THR A N 1
ATOM 633 C CA . THR A 1 86 ? 12.766 -2.969 4.839 1.00 82.81 86 THR A CA 1
ATOM 634 C C . THR A 1 86 ? 13.343 -4.350 4.521 1.00 82.81 86 THR A C 1
ATOM 636 O O . THR A 1 86 ? 14.551 -4.481 4.360 1.00 82.81 86 THR A O 1
ATOM 639 N N . LEU A 1 87 ? 12.497 -5.380 4.400 1.00 78.69 87 LEU A N 1
ATOM 640 C CA . LEU A 1 87 ? 12.918 -6.744 4.053 1.00 78.69 87 LEU A CA 1
ATOM 641 C C . LEU A 1 87 ? 13.151 -6.926 2.545 1.00 78.69 87 LEU A C 1
ATOM 643 O O . LEU A 1 87 ? 13.894 -7.817 2.141 1.00 78.69 87 LEU A O 1
ATOM 647 N N . GLY A 1 88 ? 12.509 -6.101 1.711 1.00 59.88 88 GLY A N 1
ATOM 648 C CA . GLY A 1 88 ? 12.583 -6.184 0.248 1.00 59.88 88 GLY A CA 1
ATOM 649 C C . GLY A 1 88 ? 13.903 -5.705 -0.372 1.00 59.88 88 GLY A C 1
ATOM 650 O O . GLY A 1 88 ? 14.119 -5.951 -1.559 1.00 59.88 88 GLY A O 1
ATOM 651 N N . ASP A 1 89 ? 14.770 -5.054 0.411 1.00 56.94 89 ASP A N 1
ATOM 652 C CA . ASP A 1 89 ? 16.091 -4.571 -0.022 1.00 56.94 89 ASP A CA 1
ATOM 653 C C . ASP A 1 89 ? 17.211 -5.597 0.215 1.00 56.94 89 ASP A C 1
ATOM 655 O O . ASP A 1 89 ? 18.246 -5.581 -0.462 1.00 56.94 89 ASP A O 1
ATOM 659 N N . GLU A 1 90 ? 17.005 -6.538 1.137 1.00 52.94 90 GLU A N 1
ATOM 660 C CA . GLU A 1 90 ? 17.922 -7.652 1.325 1.00 52.94 90 GLU A CA 1
ATOM 661 C C . GLU A 1 90 ? 17.696 -8.652 0.190 1.00 52.94 90 GLU A C 1
ATOM 663 O O . GLU A 1 90 ? 16.603 -9.191 0.022 1.00 52.94 90 GLU A O 1
ATOM 668 N N . ARG A 1 91 ? 18.745 -8.930 -0.595 1.00 53.97 91 ARG A N 1
ATOM 669 C CA . ARG A 1 91 ? 18.798 -10.009 -1.602 1.00 53.97 91 ARG A CA 1
ATOM 670 C C . ARG A 1 91 ? 18.738 -11.399 -0.946 1.00 53.97 91 ARG A C 1
ATOM 672 O O . ARG A 1 91 ? 19.516 -12.285 -1.296 1.00 53.97 91 ARG A O 1
ATOM 679 N N . SER A 1 92 ? 17.876 -11.579 0.045 1.00 53.19 92 SER A N 1
ATOM 680 C CA . SER A 1 92 ? 17.592 -12.876 0.616 1.00 53.19 92 SER A CA 1
ATOM 681 C C . SER A 1 92 ? 16.756 -13.653 -0.404 1.00 53.19 92 SER A C 1
ATOM 683 O O . SER A 1 92 ? 15.727 -13.147 -0.856 1.00 53.19 92 SER A O 1
ATOM 685 N N . PRO A 1 93 ? 17.164 -14.871 -0.799 1.00 57.72 93 PRO A N 1
ATOM 686 C CA . PRO A 1 93 ? 16.364 -15.710 -1.692 1.00 57.72 93 PRO A CA 1
ATOM 687 C C . PRO A 1 93 ? 14.955 -15.992 -1.135 1.00 57.72 93 PRO A C 1
ATOM 689 O O . PRO A 1 93 ? 14.056 -16.313 -1.906 1.00 57.72 93 PRO A O 1
ATOM 692 N N . ASP A 1 94 ? 14.740 -15.788 0.168 1.00 62.41 94 ASP A N 1
ATOM 693 C CA . ASP A 1 94 ? 13.474 -16.054 0.851 1.00 62.41 94 ASP A CA 1
ATOM 694 C C . ASP A 1 94 ? 12.444 -14.909 0.738 1.00 62.41 94 ASP A C 1
ATOM 696 O O . ASP A 1 94 ? 11.249 -15.135 0.933 1.00 62.41 94 ASP A O 1
ATOM 700 N N . THR A 1 95 ? 12.857 -13.675 0.408 1.00 64.50 95 THR A N 1
ATOM 701 C CA . THR A 1 95 ? 11.951 -12.505 0.345 1.00 64.50 95 THR A CA 1
ATOM 702 C C . THR A 1 95 ? 11.389 -12.239 -1.051 1.00 64.50 95 THR A C 1
ATOM 704 O O . THR A 1 95 ? 10.458 -11.447 -1.189 1.00 64.50 95 THR A O 1
ATOM 707 N N . GLY A 1 96 ? 11.862 -12.955 -2.080 1.00 70.56 96 GLY A N 1
ATOM 708 C CA . GLY A 1 96 ? 11.385 -12.830 -3.467 1.00 70.56 96 GLY A CA 1
ATOM 709 C C . GLY A 1 96 ? 9.923 -13.243 -3.694 1.00 70.56 96 GLY A C 1
ATOM 710 O O . GLY A 1 96 ? 9.391 -13.040 -4.782 1.00 70.56 96 GLY A O 1
ATOM 711 N N . HIS A 1 97 ? 9.272 -13.816 -2.680 1.00 81.19 97 HIS A N 1
ATOM 712 C CA . HIS A 1 97 ? 7.859 -14.202 -2.696 1.00 81.19 97 HIS A CA 1
ATOM 713 C C . HIS A 1 97 ? 6.956 -13.252 -1.898 1.00 81.19 97 HIS A C 1
ATOM 715 O O . HIS A 1 97 ? 5.739 -13.443 -1.865 1.00 81.19 97 HIS A O 1
ATOM 721 N N . LEU A 1 98 ? 7.534 -12.248 -1.234 1.00 84.06 98 LEU A N 1
ATOM 722 C CA . LEU A 1 98 ? 6.774 -11.203 -0.562 1.00 84.06 98 LEU A CA 1
ATOM 723 C C . LEU A 1 98 ? 6.448 -10.089 -1.548 1.00 84.06 98 LEU A C 1
ATOM 725 O O . LEU A 1 98 ? 7.266 -9.733 -2.393 1.00 84.06 98 LEU A O 1
ATOM 729 N N . LEU A 1 99 ? 5.264 -9.501 -1.382 1.00 87.12 99 LEU A N 1
ATOM 730 C CA . LEU A 1 99 ? 4.878 -8.319 -2.137 1.00 87.12 99 LEU A CA 1
ATOM 731 C C . LEU A 1 99 ? 5.856 -7.179 -1.840 1.00 87.12 99 LEU A C 1
ATOM 733 O O . LEU A 1 99 ? 6.004 -6.765 -0.685 1.00 87.12 99 LEU A O 1
ATOM 737 N N . ARG A 1 100 ? 6.482 -6.631 -2.879 1.00 87.94 100 ARG A N 1
ATOM 738 C CA . ARG A 1 100 ? 7.380 -5.487 -2.727 1.00 87.94 100 ARG A CA 1
ATOM 739 C C . ARG A 1 100 ? 6.588 -4.231 -2.366 1.00 87.94 100 ARG A C 1
ATOM 741 O O . ARG A 1 100 ? 5.713 -3.795 -3.113 1.00 87.94 100 ARG A O 1
ATOM 748 N N . ILE A 1 101 ? 6.939 -3.620 -1.236 1.00 90.62 101 ILE A N 1
ATOM 749 C CA . ILE A 1 101 ? 6.407 -2.327 -0.793 1.00 90.62 101 ILE A CA 1
ATOM 750 C C . ILE A 1 101 ? 7.435 -1.244 -1.119 1.00 90.62 101 ILE A C 1
ATOM 752 O O . ILE A 1 101 ? 8.556 -1.286 -0.625 1.00 90.62 101 ILE A O 1
ATOM 756 N N . HIS A 1 102 ? 7.052 -0.275 -1.946 1.00 87.75 102 HIS A N 1
ATOM 757 C CA . HIS A 1 102 ? 7.918 0.825 -2.374 1.00 87.75 102 HIS A CA 1
ATOM 758 C C . HIS A 1 102 ? 7.910 1.997 -1.394 1.00 87.75 102 HIS A C 1
ATOM 760 O O . HIS A 1 102 ? 8.938 2.631 -1.180 1.00 87.75 102 HIS A O 1
ATOM 766 N N . ALA A 1 103 ? 6.743 2.326 -0.834 1.00 89.81 103 ALA A N 1
ATOM 767 C CA . ALA A 1 103 ? 6.611 3.438 0.098 1.00 89.81 103 ALA A CA 1
ATOM 768 C C . ALA A 1 103 ? 5.375 3.292 0.985 1.00 89.81 103 ALA A C 1
ATOM 770 O O . ALA A 1 103 ? 4.311 2.862 0.536 1.00 89.81 103 ALA A O 1
ATOM 771 N N . VAL A 1 104 ? 5.492 3.760 2.225 1.00 91.12 104 VAL A N 1
ATOM 772 C CA . VAL A 1 104 ? 4.377 3.909 3.162 1.00 91.12 104 VAL A CA 1
ATOM 773 C C . VAL A 1 104 ? 4.273 5.379 3.557 1.00 91.12 104 VAL A C 1
ATOM 775 O O . VAL A 1 104 ? 5.277 6.043 3.802 1.00 91.12 104 VAL A O 1
ATOM 778 N N . ARG A 1 105 ? 3.054 5.922 3.563 1.00 91.12 105 ARG A N 1
ATOM 779 C CA . ARG A 1 105 ? 2.770 7.306 3.964 1.00 91.12 105 ARG A CA 1
ATOM 780 C C . ARG A 1 105 ? 1.622 7.321 4.955 1.00 91.12 105 ARG A C 1
ATOM 782 O O . ARG A 1 105 ? 0.534 6.840 4.642 1.00 91.12 105 ARG A O 1
ATOM 789 N N . ALA A 1 106 ? 1.852 7.933 6.109 1.00 89.31 106 ALA A N 1
ATOM 790 C CA . ALA A 1 106 ? 0.845 8.150 7.135 1.00 89.31 106 ALA A CA 1
ATOM 791 C C . ALA A 1 106 ? 0.581 9.653 7.294 1.00 89.31 106 ALA A C 1
ATOM 793 O O . ALA A 1 106 ? 1.491 10.426 7.585 1.00 89.31 106 ALA A O 1
ATOM 794 N N . GLY A 1 107 ? -0.667 10.066 7.096 1.00 86.81 107 GLY A N 1
ATOM 795 C CA . GLY A 1 107 ? -1.159 11.411 7.370 1.00 86.81 107 GLY A CA 1
ATOM 796 C C . GLY A 1 107 ? -2.248 11.400 8.443 1.00 86.81 107 GLY A C 1
ATOM 797 O O . GLY A 1 107 ? -2.658 10.354 8.945 1.00 86.81 107 GLY A O 1
ATOM 798 N N . SER A 1 108 ? -2.740 12.584 8.803 1.00 83.19 108 SER A N 1
ATOM 799 C CA . SER A 1 108 ? -3.790 12.740 9.821 1.00 83.19 108 SER A CA 1
ATOM 800 C C . SER A 1 108 ? -5.160 12.229 9.361 1.00 83.19 108 SER A C 1
ATOM 802 O O . SER A 1 108 ? -5.908 11.667 10.162 1.00 83.19 108 SER A O 1
ATOM 804 N N . ASN A 1 109 ? -5.471 12.409 8.074 1.00 86.12 109 ASN A N 1
ATOM 805 C CA . ASN A 1 109 ? -6.776 12.103 7.473 1.00 86.12 109 ASN A CA 1
ATOM 806 C C . ASN A 1 109 ? -6.688 11.109 6.305 1.00 86.12 109 ASN A C 1
ATOM 808 O O . ASN A 1 109 ? -7.710 10.614 5.830 1.00 86.12 109 ASN A O 1
ATOM 812 N N . GLU A 1 110 ? -5.480 10.799 5.841 1.00 88.50 110 GLU A N 1
ATOM 813 C CA . GLU A 1 110 ? -5.247 9.805 4.801 1.00 88.50 110 GLU A CA 1
ATOM 814 C C . GLU A 1 110 ? -3.954 9.038 5.060 1.00 88.50 110 GLU A C 1
ATOM 816 O O . GLU A 1 110 ? -3.026 9.547 5.684 1.00 88.50 110 GLU A O 1
ATOM 821 N N . ALA A 1 111 ? -3.897 7.810 4.562 1.00 90.31 111 ALA A N 1
ATOM 822 C CA . ALA A 1 111 ? -2.682 7.019 4.488 1.00 90.31 111 ALA A CA 1
ATOM 823 C C . ALA A 1 111 ? -2.589 6.349 3.115 1.00 90.31 111 ALA A C 1
ATOM 825 O O . ALA A 1 111 ? -3.599 6.156 2.428 1.00 90.31 111 ALA A O 1
ATOM 826 N N . ALA A 1 112 ? -1.377 5.998 2.702 1.00 92.88 112 ALA A N 1
ATOM 827 C CA . ALA A 1 112 ? -1.158 5.306 1.445 1.00 92.88 112 ALA A CA 1
ATOM 828 C C . ALA A 1 112 ? -0.015 4.298 1.527 1.00 92.88 112 ALA A C 1
ATOM 830 O O . ALA A 1 112 ? 0.998 4.555 2.174 1.00 92.88 112 ALA A O 1
ATOM 831 N N . ILE A 1 113 ? -0.170 3.192 0.803 1.00 93.56 113 ILE A N 1
ATOM 832 C CA . ILE A 1 113 ? 0.867 2.175 0.607 1.00 93.56 113 ILE A CA 1
ATOM 833 C C . ILE A 1 113 ? 1.077 2.027 -0.898 1.00 93.56 113 ILE A C 1
ATOM 835 O O . ILE A 1 113 ? 0.122 1.711 -1.612 1.00 93.56 113 ILE A O 1
ATOM 839 N N . ASP A 1 114 ? 2.301 2.273 -1.357 1.00 92.19 114 ASP A N 1
ATOM 840 C CA . ASP A 1 114 ? 2.740 2.005 -2.726 1.00 92.19 114 ASP A CA 1
ATOM 841 C C . ASP A 1 114 ? 3.442 0.653 -2.757 1.00 92.19 114 ASP A C 1
ATOM 843 O O . ASP A 1 114 ? 4.352 0.401 -1.969 1.00 92.19 114 ASP A O 1
ATOM 847 N N . MET A 1 115 ? 3.013 -0.211 -3.662 1.00 92.19 115 MET A N 1
ATOM 848 C CA . MET A 1 115 ? 3.472 -1.588 -3.797 1.00 92.19 115 MET A CA 1
ATOM 849 C C . MET A 1 115 ? 3.657 -1.932 -5.271 1.00 92.19 115 MET A C 1
ATOM 851 O O . MET A 1 115 ? 3.133 -1.232 -6.141 1.00 92.19 115 MET A O 1
ATOM 855 N N . GLU A 1 116 ? 4.392 -2.997 -5.560 1.00 89.69 116 GLU A N 1
ATOM 856 C CA . GLU A 1 116 ? 4.521 -3.474 -6.934 1.00 89.69 116 GLU A CA 1
ATOM 857 C C . GLU A 1 116 ? 3.149 -3.793 -7.540 1.00 89.69 116 GLU A C 1
ATOM 859 O O . GLU A 1 116 ? 2.211 -4.218 -6.856 1.00 89.69 116 GLU A O 1
ATOM 864 N N . LEU A 1 117 ? 3.021 -3.553 -8.842 1.00 89.94 117 LEU A N 1
ATOM 865 C CA . LEU A 1 117 ? 1.834 -3.950 -9.580 1.00 89.94 117 LEU A CA 1
ATOM 866 C C . LEU A 1 117 ? 1.991 -5.407 -10.026 1.00 89.94 117 LEU A C 1
ATOM 868 O O . LEU A 1 117 ? 2.913 -5.737 -10.763 1.00 89.94 117 LEU A O 1
ATOM 872 N N . LEU A 1 118 ? 1.070 -6.268 -9.594 1.00 88.69 118 LEU A N 1
ATOM 873 C CA . LEU A 1 118 ? 0.982 -7.648 -10.065 1.00 88.69 118 LEU A CA 1
ATOM 874 C C . LEU A 1 118 ? -0.074 -7.733 -11.172 1.00 88.69 118 LEU A C 1
ATOM 876 O O . LEU A 1 118 ? -1.271 -7.766 -10.880 1.00 88.69 118 LEU A O 1
ATOM 880 N N . ASP A 1 119 ? 0.362 -7.791 -12.431 1.00 81.75 119 ASP A N 1
ATOM 881 C CA . ASP A 1 119 ? -0.519 -7.722 -13.612 1.00 81.75 119 ASP A CA 1
ATOM 882 C C . ASP A 1 119 ? -1.574 -8.838 -13.653 1.00 81.75 119 ASP A C 1
ATOM 884 O O . ASP A 1 119 ? -2.712 -8.635 -14.076 1.00 81.75 119 ASP A O 1
ATOM 888 N N . ALA A 1 120 ? -1.215 -10.023 -13.158 1.00 83.56 120 ALA A N 1
ATOM 889 C CA . ALA A 1 120 ? -2.114 -11.168 -13.074 1.00 83.56 120 ALA A CA 1
ATOM 890 C C . ALA A 1 120 ? -3.194 -10.997 -11.978 1.00 83.56 120 ALA A C 1
ATOM 892 O O . ALA A 1 120 ? -4.272 -11.593 -12.041 1.00 83.56 120 ALA A O 1
ATOM 893 N N . GLY A 1 121 ? -2.957 -10.149 -10.974 1.00 82.56 121 GLY A N 1
ATOM 894 C CA . GLY A 1 121 ? -3.825 -10.015 -9.807 1.00 82.56 121 GLY A CA 1
ATOM 895 C C . GLY A 1 121 ? -3.755 -11.225 -8.862 1.00 82.56 121 GLY A C 1
ATOM 896 O O . GLY A 1 121 ? -2.722 -11.871 -8.724 1.00 82.56 121 GLY A O 1
ATOM 897 N N . SER A 1 122 ? -4.850 -11.511 -8.148 1.00 81.12 122 SER A N 1
ATOM 898 C CA . SER A 1 122 ? -4.877 -12.552 -7.105 1.00 81.12 122 SER A CA 1
ATOM 899 C C . SER A 1 122 ? -4.799 -13.975 -7.672 1.00 81.12 122 SER A C 1
ATOM 901 O O . SER A 1 122 ? -5.516 -14.304 -8.617 1.00 81.12 122 SER A O 1
ATOM 903 N N . LEU A 1 123 ? -4.035 -14.849 -7.003 1.00 80.75 123 LEU A N 1
ATOM 904 C CA . LEU A 1 123 ? -3.952 -16.291 -7.288 1.00 80.75 123 LEU A CA 1
ATOM 905 C C . LEU A 1 123 ? -5.318 -16.992 -7.335 1.00 80.75 123 LEU A C 1
ATOM 907 O O . LEU A 1 123 ? -5.507 -17.899 -8.142 1.00 80.75 123 LEU A O 1
ATOM 911 N N . SER A 1 124 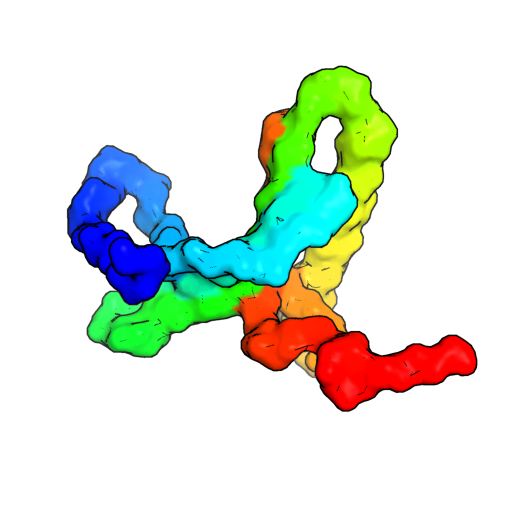? -6.285 -16.528 -6.536 1.00 73.31 124 SER A N 1
ATOM 912 C CA . SER A 1 124 ? -7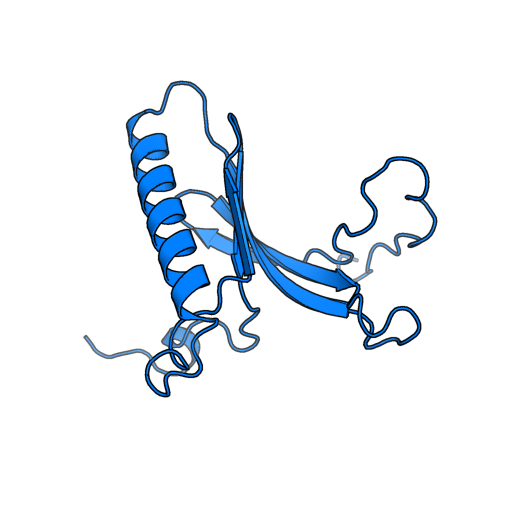.668 -17.037 -6.519 1.00 73.31 124 SER A CA 1
ATOM 913 C C . SER A 1 124 ? -8.360 -17.021 -7.889 1.00 73.31 124 SER A C 1
ATOM 915 O O . SER A 1 124 ? -9.307 -17.771 -8.106 1.00 73.31 124 SER A O 1
ATOM 917 N N . ARG A 1 125 ? -7.882 -16.195 -8.831 1.00 73.12 125 ARG A N 1
ATOM 918 C CA . ARG A 1 125 ? -8.388 -16.132 -10.210 1.00 73.12 125 ARG A CA 1
ATOM 919 C C . ARG A 1 125 ? -7.858 -17.253 -11.107 1.00 73.12 125 ARG A C 1
ATOM 921 O O . ARG A 1 125 ? -8.463 -17.523 -12.138 1.00 73.12 125 ARG A O 1
ATOM 928 N N . PHE A 1 126 ? -6.741 -17.875 -10.737 1.00 71.25 126 PHE A N 1
ATOM 929 C CA . PHE A 1 126 ? -6.024 -18.860 -11.556 1.00 71.25 126 PHE A CA 1
ATOM 930 C C . PHE A 1 126 ? -6.133 -20.276 -10.999 1.00 71.25 126 PHE A C 1
ATOM 932 O O . PHE A 1 126 ? -6.142 -21.240 -11.760 1.00 71.25 126 PHE A O 1
ATOM 939 N N . ALA A 1 127 ? -6.243 -20.403 -9.679 1.00 59.91 127 ALA A N 1
ATOM 940 C CA . ALA A 1 127 ? -6.460 -21.666 -9.001 1.00 59.91 127 ALA A CA 1
ATOM 941 C C . ALA A 1 127 ? -7.435 -21.427 -7.842 1.00 59.91 127 ALA A C 1
ATOM 943 O O . ALA A 1 127 ? -7.037 -20.815 -6.847 1.00 59.91 127 ALA A O 1
ATOM 944 N N . PRO A 1 128 ? -8.704 -21.874 -7.931 1.00 59.56 128 PRO A N 1
ATOM 945 C CA . PRO A 1 128 ? -9.549 -21.922 -6.751 1.00 59.56 128 PRO A CA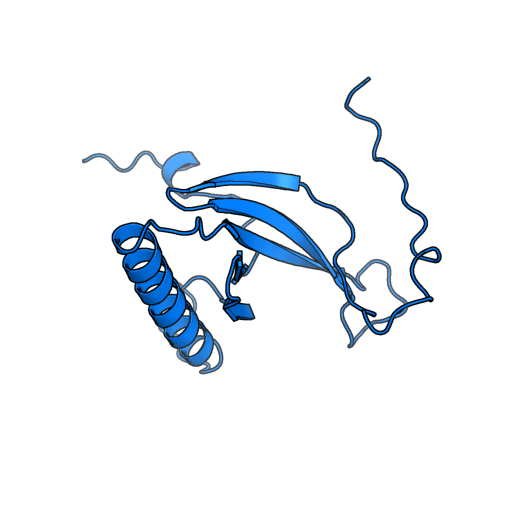 1
ATOM 946 C C . PRO A 1 128 ? -8.894 -22.908 -5.785 1.00 59.56 128 PRO A C 1
ATOM 948 O O . PRO A 1 128 ? -8.908 -24.119 -6.012 1.00 59.56 128 PRO A O 1
ATOM 951 N N . MET A 1 129 ? -8.238 -22.375 -4.754 1.00 55.16 129 MET A N 1
ATOM 952 C CA . MET A 1 129 ? -7.735 -23.183 -3.654 1.00 55.16 129 MET A CA 1
ATOM 953 C C . MET A 1 129 ? -8.946 -23.904 -3.068 1.00 55.16 129 MET A C 1
ATOM 955 O O . MET A 1 129 ? -9.881 -23.255 -2.607 1.00 55.16 129 MET A O 1
ATOM 959 N N . ARG A 1 130 ? -8.974 -25.235 -3.196 1.00 58.28 130 ARG A N 1
ATOM 960 C CA . ARG A 1 130 ? -9.939 -26.048 -2.460 1.00 58.28 130 ARG A CA 1
ATOM 961 C C . ARG A 1 130 ? -9.634 -25.850 -0.979 1.00 58.28 130 ARG A C 1
ATOM 963 O O . ARG A 1 130 ? -8.460 -25.914 -0.612 1.00 58.28 130 ARG A O 1
ATOM 970 N N . ASP A 1 131 ? -10.679 -25.565 -0.211 1.00 55.22 131 ASP A N 1
ATOM 971 C CA . ASP A 1 131 ? -10.631 -25.565 1.253 1.00 55.22 131 ASP A CA 1
ATOM 972 C C . ASP A 1 131 ? -10.057 -26.884 1.795 1.00 55.22 131 ASP A C 1
ATOM 974 O O . ASP A 1 131 ? -10.310 -27.948 1.171 1.00 55.22 131 ASP A O 1
#

Radius of gyration: 17.09 Å; Cα contacts (8 Å, |Δi|>4): 170; chains: 1; bounding box: 37×51×42 Å

Sequence (131 aa):
DPASPVGVDPRSFAGAGLSRIAIGVMFLGRGAFGAVYAHYQADPAKPESSDAYVPFARKRITLTAGDVATRERVRAELAVAERISTLGDERSPDTGHLLRIHAVRAGSNEAAIDMELLDAGSLSRFAPMRD

InterPro domains:
  IPR000719 Protein kinase domain [PS50011] (22-131)
  IPR011009 Protein kinase-like domain superfamily [SSF56112] (27-130)

Solvent-accessible surface area (backbone atoms only — not comparable to full-atom values): 8105 Å² total; per-residue (Å²): 125,95,85,66,77,82,84,70,68,86,73,80,62,85,82,57,105,63,93,68,74,57,62,64,78,47,83,73,49,74,57,99,62,32,41,30,27,38,32,24,31,69,33,85,91,36,82,86,49,94,80,15,50,47,67,26,28,35,38,43,28,68,46,65,88,88,49,59,72,58,50,52,52,48,50,52,52,51,55,50,47,48,53,45,30,66,49,61,73,52,90,48,86,81,43,79,82,53,82,47,39,78,47,76,46,84,57,91,51,39,35,38,40,33,26,62,58,61,92,86,60,62,64,68,80,80,47,76,76,77,130

Secondary structure (DSSP, 8-state):
-TT------TTTTTTSS-TTPPS--EEEEEETTEEEEEEEEE-TT-TTSTT-EEEEEEEEEE--TT-HHHHHHHHHHHHHHHHHHHHTTS--TTTTTSPPEEEEEE-SSEEEEEEE--TT--GGGT-----

Nearest PDB structures (foldseek):
  2phk-assembly1_A-2  TM=6.973E-01  e=1.452E-02  Oryctolagus cuniculus
  4ax8-assembly1_A  TM=5.206E-01  e=4.840E-01  Escherichia coli
  4azs-assembly1_A  TM=4.640E-01  e=3.428E-01  Escherichia coli
  4azt-assembly1_A  TM=4.004E-01  e=3.056E-01  Escherichia coli
  4azw-assembly1_A  TM=4.809E-01  e=9.647E-01  Escherichia coli

Foldseek 3Di:
DVPDPPDDDPPPPPPDPPPWFFDDWAWDADDPFFTKTKTWTQQPVCNPDPVRTAIKIKTKGFDDPPCPVVVVVVVVVLVVLVVLQVVVPPPDPVNPPPWHWDDWADDPGMIMTITHDDPVPDPCVVDVPDD

Organism: Neobodo designis (NCBI:txid312471)